Protein AF-A0A450YTU2-F1 (afdb_monomer)

Foldseek 3Di:
DKDQADPVRCVLCVLVDPDPPPVVVPDRSIWDKDKDKDWPDPDPVLVVVLVVVQVVQVVVQVVVVVVCVVPDPDDDDDDRGPDPDSVSVCVPVCSVVVTIAIFMFTDDSVCPPPPDDDDDPPPTDTGPPGCDRRVDDPDPDD

Secondary structure (DSSP, 8-state):
-EEE--GGGHHHHGGG-SSS---TTTS-SEEEEEEEEEESS--HHHHHHHHHHHHHHHHHHHHHHHHHHHH--S-----PPSPSSHHHHHHSHHHHHHHEEEEEEE--GGGTT-SSPPPPPTTPPPPTTTTTTTTT------

Organism: NCBI:txid2126332

Structure (mmCIF, N/CA/C/O backbone):
data_AF-A0A450YTU2-F1
#
_entry.id   AF-A0A450YTU2-F1
#
loop_
_atom_site.group_PDB
_atom_site.id
_atom_site.type_symbol
_atom_site.label_atom_id
_atom_site.label_alt_id
_atom_site.label_comp_id
_atom_site.label_asym_id
_atom_site.label_entity_id
_atom_site.label_seq_id
_atom_site.pdbx_PDB_ins_code
_atom_site.Cartn_x
_atom_site.Cartn_y
_atom_site.Cartn_z
_atom_site.occupancy
_atom_site.B_iso_or_equiv
_atom_site.auth_seq_id
_atom_site.auth_comp_id
_atom_site.auth_asym_id
_atom_site.auth_atom_id
_atom_site.pdbx_PDB_model_num
ATOM 1 N N . MET A 1 1 ? -13.604 -2.253 7.558 1.00 85.06 1 MET A N 1
ATOM 2 C CA . MET A 1 1 ? -14.585 -3.358 7.533 1.00 85.06 1 MET A CA 1
ATOM 3 C C . MET A 1 1 ? -14.992 -3.653 8.962 1.00 85.06 1 MET A C 1
ATOM 5 O O . MET A 1 1 ? -14.198 -3.377 9.852 1.00 85.06 1 MET A O 1
ATOM 9 N N . TRP A 1 2 ? -16.200 -4.168 9.168 1.00 84.31 2 TRP A N 1
ATOM 10 C CA . TRP A 1 2 ? -16.702 -4.571 10.480 1.00 84.31 2 TRP A CA 1
ATOM 11 C C . TRP A 1 2 ? -16.927 -6.079 10.456 1.00 84.31 2 TRP A C 1
ATOM 13 O O . TRP A 1 2 ? -17.535 -6.588 9.515 1.00 84.31 2 TRP A O 1
ATOM 23 N N . LEU A 1 3 ? -16.367 -6.773 11.436 1.00 79.25 3 LEU A N 1
ATOM 24 C CA . LEU A 1 3 ? -16.462 -8.214 11.616 1.00 79.25 3 LEU A CA 1
ATOM 25 C C . LEU A 1 3 ? -17.406 -8.463 12.781 1.00 79.25 3 LEU A C 1
ATOM 27 O O . LEU A 1 3 ? -17.197 -7.904 13.848 1.00 79.25 3 LEU A O 1
ATOM 31 N N . HIS A 1 4 ? -18.421 -9.291 12.587 1.00 80.12 4 HIS A N 1
ATOM 32 C CA . HIS A 1 4 ? -19.233 -9.771 13.699 1.00 80.12 4 HIS A CA 1
ATOM 33 C C . HIS A 1 4 ? -18.506 -10.952 14.342 1.00 80.12 4 HIS A C 1
ATOM 35 O O . HIS A 1 4 ? -18.179 -11.900 13.628 1.00 80.12 4 HIS A O 1
ATOM 41 N N . VAL A 1 5 ? -18.194 -10.869 15.635 1.00 75.81 5 VAL A N 1
ATOM 42 C CA . VAL A 1 5 ? -17.487 -11.926 16.371 1.00 75.81 5 VAL A CA 1
ATOM 43 C C . VAL A 1 5 ? -18.392 -12.416 17.491 1.00 75.81 5 VAL A C 1
ATOM 45 O O . VAL A 1 5 ? -18.652 -11.687 18.447 1.00 75.81 5 VAL A O 1
ATOM 48 N N . GLU A 1 6 ? -18.861 -13.654 17.371 1.00 73.50 6 GLU A N 1
ATOM 49 C CA . GLU A 1 6 ? -19.650 -14.298 18.419 1.00 73.50 6 GLU A CA 1
ATOM 50 C C . GLU A 1 6 ? -18.774 -14.649 19.634 1.00 73.50 6 GLU A C 1
ATOM 52 O O . GLU A 1 6 ? -17.558 -14.836 19.525 1.00 73.50 6 GLU A O 1
ATOM 57 N N . GLU A 1 7 ? -19.385 -14.791 20.812 1.00 70.00 7 GLU A N 1
ATOM 58 C CA . GLU A 1 7 ? -18.671 -15.066 22.071 1.00 70.00 7 GLU A CA 1
ATOM 59 C C . GLU A 1 7 ? -17.819 -16.348 21.997 1.00 70.00 7 GLU A C 1
ATOM 61 O O . GLU A 1 7 ? -16.676 -16.403 22.460 1.00 70.00 7 GLU A O 1
ATOM 66 N N . ASN A 1 8 ? -18.336 -17.376 21.323 1.00 74.19 8 ASN A N 1
ATOM 67 C CA . ASN A 1 8 ? -17.628 -18.633 21.091 1.00 74.19 8 ASN A CA 1
ATOM 68 C C . ASN A 1 8 ? -16.502 -18.528 20.043 1.00 74.19 8 ASN A C 1
ATOM 70 O O . ASN A 1 8 ? -15.686 -19.444 19.951 1.00 74.19 8 ASN A O 1
ATOM 74 N N . GLU A 1 9 ? -16.407 -17.429 19.293 1.00 71.31 9 GLU A N 1
ATOM 75 C CA . GLU A 1 9 ? -15.403 -17.180 18.249 1.00 71.31 9 GLU A CA 1
ATOM 76 C C . GLU A 1 9 ? -14.310 -16.193 18.688 1.00 71.31 9 GLU A C 1
ATOM 78 O O . GLU A 1 9 ? -13.324 -16.001 17.972 1.00 71.31 9 GLU A O 1
ATOM 83 N N . ILE A 1 10 ? -14.407 -15.625 19.898 1.00 71.69 10 ILE A N 1
ATOM 84 C CA . ILE A 1 10 ? -13.430 -14.668 20.452 1.00 71.69 10 ILE A CA 1
ATOM 85 C C . ILE A 1 10 ? -11.998 -15.206 20.383 1.00 71.69 10 ILE A C 1
ATOM 87 O O . ILE A 1 10 ? -11.064 -14.470 20.076 1.00 71.69 10 ILE A O 1
ATOM 91 N N . HIS A 1 11 ? -11.800 -16.502 20.615 1.00 69.56 11 HIS A N 1
ATOM 92 C CA . HIS A 1 11 ? -10.479 -17.123 20.544 1.00 69.56 11 HIS A CA 1
ATOM 93 C C . HIS A 1 11 ? -9.838 -16.998 19.149 1.00 69.56 11 HIS A C 1
ATOM 95 O O . HIS A 1 11 ? -8.617 -16.840 19.057 1.00 69.56 11 HIS A O 1
ATOM 101 N N . HIS A 1 12 ? -10.642 -16.983 18.079 1.00 69.75 12 HIS A N 1
ATOM 102 C CA . HIS A 1 12 ? -10.172 -16.727 16.722 1.00 69.75 12 HIS A CA 1
ATOM 103 C C . HIS A 1 12 ? -9.790 -15.267 16.518 1.00 69.75 12 HIS A C 1
ATOM 105 O O . HIS A 1 12 ? -8.767 -15.031 15.896 1.00 69.75 12 HIS A O 1
ATOM 111 N N . ALA A 1 13 ? -10.536 -14.306 17.065 1.00 67.56 13 ALA A N 1
ATOM 112 C CA . ALA A 1 13 ? -10.266 -12.872 16.916 1.00 67.56 13 ALA A CA 1
ATOM 113 C C . ALA A 1 13 ? -9.335 -12.286 17.996 1.00 67.56 13 ALA A C 1
ATOM 115 O O . ALA A 1 13 ? -8.961 -11.123 17.911 1.00 67.56 13 ALA A O 1
ATOM 116 N N . SER A 1 14 ? -8.927 -13.078 18.990 1.00 69.50 14 SER A N 1
ATOM 117 C CA . SER A 1 14 ? -8.152 -12.640 20.163 1.00 69.50 14 SER A CA 1
ATOM 118 C C . SER A 1 14 ? -6.863 -11.886 19.823 1.00 69.50 14 SER A C 1
ATOM 120 O O . SER A 1 14 ? -6.511 -10.919 20.483 1.00 69.50 14 SER A O 1
ATOM 122 N N . HIS A 1 15 ? -6.186 -12.281 18.747 1.00 68.31 15 HIS A N 1
ATOM 123 C CA . HIS A 1 15 ? -4.973 -11.634 18.243 1.00 68.31 15 HIS A CA 1
ATOM 124 C C . HIS A 1 15 ? -5.232 -10.274 17.559 1.00 68.31 15 HIS A C 1
ATOM 126 O O . HIS A 1 15 ? -4.292 -9.530 17.296 1.00 68.31 15 HIS A O 1
ATOM 132 N N . LEU A 1 16 ? -6.494 -9.954 17.257 1.00 66.81 16 LEU A N 1
ATOM 133 C CA . LEU A 1 16 ? -6.944 -8.667 16.719 1.00 66.81 16 LEU A CA 1
ATOM 134 C C . LEU A 1 16 ? -7.491 -7.738 17.804 1.00 66.81 16 LEU A C 1
ATOM 136 O O . LEU A 1 16 ? -7.847 -6.601 17.504 1.00 66.81 16 LEU A O 1
ATOM 140 N N . ILE A 1 17 ? -7.598 -8.229 19.038 1.00 66.56 17 ILE A N 1
ATOM 141 C CA . ILE A 1 17 ? -8.114 -7.497 20.186 1.00 66.56 17 ILE A CA 1
ATOM 142 C C . ILE A 1 17 ? -6.895 -7.011 20.989 1.00 66.56 17 ILE A C 1
ATOM 144 O O . ILE A 1 17 ? -6.301 -7.791 21.733 1.00 66.56 17 ILE A O 1
ATOM 148 N N . PRO A 1 18 ? -6.466 -5.745 20.828 1.00 53.94 18 PRO A N 1
ATOM 149 C CA . PRO A 1 18 ? -5.244 -5.237 21.453 1.00 53.94 18 PRO A CA 1
ATOM 150 C C . PRO A 1 18 ? -5.356 -5.107 22.978 1.00 53.94 18 PRO A C 1
ATOM 152 O O . PRO A 1 18 ? -4.339 -5.036 23.664 1.00 53.94 18 PRO A O 1
ATOM 155 N N . THR A 1 19 ? -6.573 -5.087 23.523 1.00 56.03 19 THR A N 1
ATOM 156 C CA . THR A 1 19 ? -6.843 -4.934 24.956 1.00 56.03 19 THR A CA 1
ATOM 157 C C . THR A 1 19 ? -7.965 -5.867 25.385 1.00 56.03 19 THR A C 1
ATOM 159 O O . THR A 1 19 ? -8.980 -5.950 24.700 1.00 56.03 19 THR A O 1
ATOM 162 N N . LEU A 1 20 ? -7.818 -6.517 26.545 1.00 52.50 20 LEU A N 1
ATOM 163 C CA . LEU A 1 20 ? -8.844 -7.386 27.145 1.00 52.50 20 LEU A CA 1
ATOM 164 C C . LEU A 1 20 ? -10.182 -6.653 27.391 1.00 52.50 20 LEU A C 1
ATOM 166 O O . LEU A 1 20 ? -11.218 -7.297 27.484 1.00 52.50 20 LEU A O 1
ATOM 170 N N . ASP A 1 21 ? -10.160 -5.317 27.413 1.00 53.88 21 ASP A N 1
ATOM 171 C CA . ASP A 1 21 ? -11.322 -4.424 27.485 1.00 53.88 21 ASP A CA 1
ATOM 172 C C . ASP A 1 21 ? -12.071 -4.297 26.144 1.00 53.88 21 ASP A C 1
ATOM 174 O O . ASP A 1 21 ? -12.584 -3.229 25.806 1.00 53.88 21 ASP A O 1
ATOM 178 N N . TRP A 1 22 ? -12.120 -5.364 25.339 1.00 58.00 22 TRP A N 1
ATOM 179 C CA . TRP A 1 22 ? -13.042 -5.402 24.208 1.00 58.00 22 TRP A CA 1
ATOM 180 C C . TRP A 1 22 ? -14.458 -5.253 24.770 1.00 58.00 22 TRP A C 1
ATOM 182 O O . TRP A 1 22 ? -14.891 -6.126 25.524 1.00 58.00 22 TRP A O 1
ATOM 192 N N . PRO A 1 23 ? -15.203 -4.186 24.431 1.00 53.75 23 PRO A N 1
ATOM 193 C CA . PRO A 1 23 ? -16.475 -3.882 25.075 1.00 53.75 23 PRO A CA 1
ATOM 194 C C . PRO A 1 23 ? -17.600 -4.807 24.599 1.00 53.75 23 PRO A C 1
ATOM 196 O O . PRO A 1 23 ? -18.751 -4.392 24.637 1.00 53.75 23 PRO A O 1
ATOM 199 N N . GLY A 1 24 ? -17.296 -6.033 24.153 1.00 50.91 24 GLY A N 1
ATOM 200 C CA . GLY A 1 24 ? -18.202 -6.977 23.491 1.00 50.91 24 GLY A CA 1
ATOM 201 C C . GLY A 1 24 ? -19.477 -7.328 24.261 1.00 50.91 24 GLY A C 1
ATOM 202 O O . GLY A 1 24 ? -20.378 -7.910 23.676 1.00 50.91 24 GLY A O 1
ATOM 203 N N . GLU A 1 25 ? -19.592 -6.937 25.532 1.00 48.06 25 GLU A N 1
ATOM 204 C CA . GLU A 1 25 ? -20.841 -7.008 26.304 1.00 48.06 25 GLU A CA 1
ATOM 205 C C . GLU A 1 25 ? -21.791 -5.807 26.081 1.00 48.06 25 GLU A C 1
ATOM 207 O O . GLU A 1 25 ? -22.965 -5.865 26.436 1.00 48.06 25 GLU A O 1
ATOM 212 N N . SER A 1 26 ? -21.304 -4.705 25.504 1.00 49.72 26 SER A N 1
ATOM 213 C CA . SER A 1 26 ? -22.016 -3.425 25.325 1.00 49.72 26 SER A CA 1
ATOM 214 C C . SER A 1 26 ? -22.067 -2.924 23.875 1.00 49.72 26 SER A C 1
ATOM 216 O O . SER A 1 26 ? -22.936 -2.117 23.543 1.00 49.72 26 SER A O 1
ATOM 218 N N . SER A 1 27 ? -21.188 -3.419 22.999 1.00 55.78 27 SER A N 1
ATOM 219 C CA . SER A 1 27 ? -21.326 -3.340 21.542 1.00 55.78 27 SER A CA 1
ATOM 220 C C . SER A 1 27 ? -21.874 -4.666 21.009 1.00 55.78 27 SER A C 1
ATOM 222 O O . SER A 1 27 ? -21.706 -5.708 21.627 1.00 55.78 27 SER A O 1
ATOM 224 N N . ASP A 1 28 ? -22.541 -4.647 19.862 1.00 67.38 28 ASP A N 1
ATOM 225 C CA . ASP A 1 28 ? -23.195 -5.788 19.197 1.00 67.38 28 ASP A CA 1
ATOM 226 C C . ASP A 1 28 ? -22.247 -6.914 18.712 1.00 67.38 28 ASP A C 1
ATOM 228 O O . ASP A 1 28 ? -22.544 -7.579 17.726 1.00 67.38 28 ASP A O 1
ATOM 232 N N . GLY A 1 29 ? -21.090 -7.112 19.350 1.00 68.69 29 GLY A N 1
ATOM 233 C CA . GLY A 1 29 ? -20.062 -8.068 18.930 1.00 68.69 29 GLY A CA 1
ATOM 234 C C . GLY A 1 29 ? -19.214 -7.604 17.737 1.00 68.69 29 GLY A C 1
ATOM 235 O O . GLY A 1 29 ? -18.378 -8.365 17.249 1.00 68.69 29 GLY A O 1
ATOM 236 N N . SER A 1 30 ? -19.382 -6.365 17.253 1.00 76.50 30 SER A N 1
ATOM 237 C CA . SER A 1 30 ? -18.709 -5.908 16.029 1.00 76.50 30 SER A CA 1
ATOM 238 C C . SER A 1 30 ? -17.289 -5.3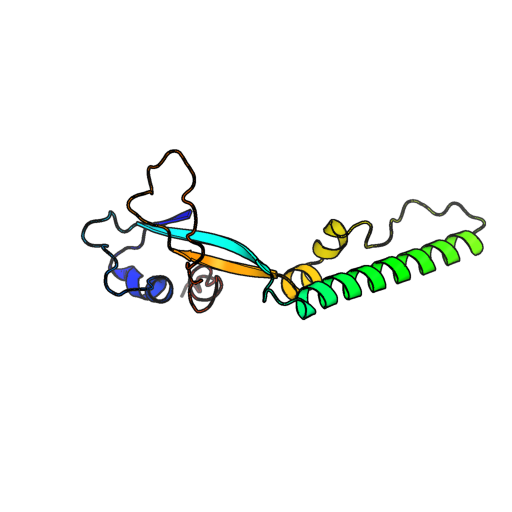78 16.238 1.00 76.50 30 SER A C 1
ATOM 240 O O . SER A 1 30 ? -17.088 -4.319 16.831 1.00 76.50 30 SER A O 1
ATOM 242 N N . LEU A 1 31 ? -16.306 -6.056 15.642 1.00 78.81 31 LEU A N 1
ATOM 243 C CA . LEU A 1 31 ? -14.896 -5.677 15.560 1.00 78.81 31 LEU A CA 1
ATOM 244 C C . LEU A 1 31 ? -14.575 -4.917 14.270 1.00 78.81 31 LEU A C 1
ATOM 246 O O . LEU A 1 31 ? -14.591 -5.464 13.166 1.00 78.81 31 LEU A O 1
ATOM 250 N N . GLY A 1 32 ? -14.243 -3.637 14.406 1.00 83.25 32 GLY A N 1
ATOM 251 C CA . GLY A 1 32 ? -13.837 -2.799 13.287 1.00 83.25 32 GLY A CA 1
ATOM 252 C C . GLY A 1 32 ? -12.348 -2.940 12.977 1.00 83.25 32 GLY A C 1
ATOM 253 O O . GLY A 1 32 ? -11.505 -2.740 13.848 1.00 83.25 32 GLY A O 1
ATOM 254 N N . VAL A 1 33 ? -12.015 -3.233 11.718 1.00 85.06 33 VAL A N 1
ATOM 255 C CA . VAL A 1 33 ? -10.629 -3.340 11.238 1.00 85.06 33 VAL A CA 1
ATOM 256 C C . VAL A 1 33 ? -10.446 -2.543 9.946 1.00 85.06 33 VAL A C 1
ATOM 258 O O . VAL A 1 33 ? -11.244 -2.641 9.003 1.00 85.06 33 VAL A O 1
ATOM 261 N N . ARG A 1 34 ? -9.363 -1.768 9.861 1.00 87.50 34 ARG A N 1
ATOM 262 C CA . ARG A 1 34 ? -8.892 -1.119 8.631 1.00 87.50 34 ARG A CA 1
ATOM 263 C C . ARG A 1 34 ? -7.615 -1.786 8.141 1.00 87.50 34 ARG A C 1
ATOM 265 O O . ARG A 1 34 ? -6.636 -1.875 8.870 1.00 87.50 34 ARG A O 1
ATOM 272 N N . LEU A 1 35 ? -7.634 -2.197 6.877 1.00 88.06 35 LEU A N 1
ATOM 273 C CA . LEU A 1 35 ? -6.452 -2.669 6.167 1.00 88.06 35 LEU A CA 1
ATOM 274 C C . LEU A 1 35 ? -5.804 -1.495 5.437 1.00 88.06 35 LEU A C 1
ATOM 276 O O . LEU A 1 35 ? -6.487 -0.765 4.716 1.00 88.06 35 LEU A O 1
ATOM 280 N N . VAL A 1 36 ? -4.501 -1.323 5.624 1.00 89.19 36 VAL A N 1
ATOM 281 C CA . VAL A 1 36 ? -3.708 -0.269 4.989 1.00 89.19 36 VAL A CA 1
ATOM 282 C C . VAL A 1 36 ? -2.538 -0.921 4.273 1.00 89.19 36 VAL A C 1
ATOM 284 O O . VAL A 1 36 ? -1.791 -1.686 4.878 1.00 89.19 36 VAL A O 1
ATOM 287 N N . LEU A 1 37 ? -2.391 -0.636 2.979 1.00 89.75 37 LEU A N 1
ATOM 288 C CA . LEU A 1 37 ? -1.175 -0.956 2.243 1.00 89.75 37 LEU A CA 1
ATOM 289 C C . LEU A 1 37 ? -0.166 0.160 2.498 1.00 89.75 37 LEU A C 1
ATOM 291 O O . LEU A 1 37 ? -0.388 1.300 2.091 1.00 89.75 37 LEU A O 1
ATOM 295 N N . GLU A 1 38 ? 0.937 -0.170 3.150 1.00 88.25 38 GLU A N 1
ATOM 296 C CA . GLU A 1 38 ? 1.961 0.799 3.525 1.00 88.25 38 GLU A CA 1
ATOM 297 C C . GLU A 1 38 ? 3.372 0.250 3.291 1.00 88.25 38 GLU A C 1
ATOM 299 O O . GLU A 1 38 ? 3.544 -0.964 3.139 1.00 88.25 38 GLU A O 1
ATOM 304 N N . PRO A 1 39 ? 4.404 1.110 3.228 1.00 89.19 39 PRO A N 1
ATOM 305 C CA . PRO A 1 39 ? 5.780 0.650 3.108 1.00 89.19 39 PRO A CA 1
ATOM 306 C C . PRO A 1 39 ? 6.149 -0.274 4.273 1.00 89.19 39 PRO A C 1
ATOM 308 O O . PRO A 1 39 ? 5.931 0.061 5.436 1.00 89.19 39 PRO A O 1
ATOM 311 N N . SER A 1 40 ? 6.759 -1.424 3.980 1.00 83.50 40 SER A N 1
ATOM 312 C CA . SER A 1 40 ? 7.079 -2.441 4.997 1.00 83.50 40 SER A CA 1
ATOM 313 C C . SER A 1 40 ? 7.925 -1.888 6.149 1.00 83.50 40 SER A C 1
ATOM 315 O O . SER A 1 40 ? 7.769 -2.312 7.298 1.00 83.50 40 SER A O 1
ATOM 317 N N . ARG A 1 41 ? 8.798 -0.919 5.849 1.00 74.94 41 ARG A N 1
ATOM 318 C CA . ARG A 1 41 ? 9.485 -0.048 6.810 1.00 74.94 41 ARG A CA 1
ATOM 319 C C . ARG A 1 41 ? 9.710 1.313 6.168 1.00 74.94 41 ARG A C 1
ATOM 321 O O . ARG A 1 41 ? 10.262 1.382 5.072 1.00 74.94 41 ARG A O 1
ATOM 328 N N . ILE A 1 42 ? 9.331 2.378 6.864 1.00 66.62 42 ILE A N 1
ATOM 329 C CA . ILE A 1 42 ? 9.615 3.745 6.432 1.00 66.62 42 ILE A CA 1
ATOM 330 C C . ILE A 1 42 ? 11.037 4.075 6.894 1.00 66.62 42 ILE A C 1
ATOM 332 O O . ILE A 1 42 ? 11.264 4.471 8.033 1.00 66.62 42 ILE A O 1
ATOM 336 N N . SER A 1 43 ? 12.015 3.827 6.027 1.00 77.69 43 SER A N 1
ATOM 337 C CA . SER A 1 43 ? 13.374 4.346 6.174 1.00 77.69 43 SER A CA 1
ATOM 338 C C . SER A 1 43 ? 13.862 4.869 4.831 1.00 77.69 43 SER A C 1
ATOM 340 O O . SER A 1 43 ? 13.477 4.343 3.782 1.00 77.69 43 SER A O 1
ATOM 342 N N . ASP A 1 44 ? 14.738 5.874 4.856 1.00 81.12 44 ASP A N 1
ATOM 343 C CA . ASP A 1 44 ? 15.333 6.438 3.638 1.00 81.12 44 ASP A CA 1
ATOM 344 C C . ASP A 1 44 ? 15.997 5.346 2.788 1.00 81.12 44 ASP A C 1
ATOM 346 O O . ASP A 1 44 ? 15.817 5.305 1.573 1.00 81.12 44 ASP A O 1
ATOM 350 N N . ALA A 1 45 ? 16.647 4.377 3.443 1.00 83.38 45 ALA A N 1
ATOM 351 C CA . ALA A 1 45 ? 17.257 3.222 2.792 1.00 83.38 45 ALA A CA 1
ATOM 352 C C . ALA A 1 45 ? 16.244 2.364 2.010 1.00 83.38 45 ALA A C 1
ATOM 354 O O . ALA A 1 45 ? 16.527 1.955 0.888 1.00 83.38 45 ALA A O 1
ATOM 355 N N . LYS A 1 46 ? 15.045 2.107 2.555 1.00 81.75 46 LYS A N 1
ATOM 356 C CA . LYS A 1 46 ? 14.023 1.305 1.857 1.00 81.75 46 LYS A CA 1
ATOM 357 C C . LYS A 1 46 ? 13.382 2.044 0.689 1.00 81.75 46 LYS A C 1
ATOM 359 O O . LYS A 1 46 ? 13.088 1.422 -0.333 1.00 81.75 46 LYS A O 1
ATOM 364 N N . THR A 1 47 ? 13.207 3.356 0.817 1.00 86.81 47 THR A N 1
ATOM 365 C CA . THR A 1 47 ? 12.766 4.208 -0.295 1.00 86.81 47 THR A CA 1
ATOM 366 C C . THR A 1 47 ? 13.806 4.214 -1.416 1.00 86.81 47 THR A C 1
ATOM 368 O O . THR A 1 47 ? 13.458 4.070 -2.589 1.00 86.81 47 THR A O 1
ATOM 371 N N . GLU A 1 48 ? 15.088 4.319 -1.061 1.00 90.81 48 GLU A N 1
ATOM 372 C CA . GLU A 1 48 ? 16.193 4.273 -2.017 1.00 90.81 48 GLU A CA 1
ATOM 373 C C . GLU A 1 48 ? 16.299 2.905 -2.711 1.00 90.81 48 GLU A C 1
ATOM 375 O O . GLU A 1 48 ? 16.494 2.854 -3.925 1.00 90.81 48 GLU A O 1
ATOM 380 N N . GLU A 1 49 ? 16.114 1.799 -1.983 1.00 91.31 49 GLU A N 1
ATOM 381 C CA . GLU A 1 49 ? 16.069 0.445 -2.555 1.00 91.31 49 GLU A CA 1
ATOM 382 C C . GLU A 1 49 ? 14.963 0.297 -3.610 1.00 91.31 49 GLU A C 1
ATOM 384 O O . GLU A 1 49 ? 15.237 -0.190 -4.707 1.00 91.31 49 GLU A O 1
ATOM 389 N N . LEU A 1 50 ? 13.735 0.750 -3.315 1.00 93.06 50 LEU A N 1
ATOM 390 C CA . LEU A 1 50 ? 12.626 0.740 -4.281 1.00 93.06 50 LEU A CA 1
ATOM 391 C C . LEU A 1 50 ? 12.982 1.539 -5.538 1.00 93.06 50 LEU A C 1
ATOM 393 O O . LEU A 1 50 ? 12.766 1.083 -6.664 1.00 93.06 50 LEU A O 1
ATOM 397 N N . TYR A 1 51 ? 13.539 2.734 -5.348 1.00 94.12 51 TYR A N 1
ATOM 398 C CA . TYR A 1 51 ? 13.931 3.586 -6.461 1.00 94.12 51 TYR A CA 1
ATOM 399 C C . TYR A 1 51 ? 15.009 2.928 -7.332 1.00 94.12 51 TYR A C 1
ATOM 401 O O . TYR A 1 51 ? 14.866 2.900 -8.556 1.00 94.12 51 TYR A O 1
ATOM 409 N N . LYS A 1 52 ? 16.058 2.361 -6.722 1.00 95.56 52 LYS A N 1
ATOM 410 C CA . LYS A 1 52 ? 17.138 1.664 -7.438 1.00 95.56 52 LYS A CA 1
ATOM 411 C C . LYS A 1 52 ? 16.613 0.470 -8.228 1.00 95.56 52 LYS A C 1
ATOM 413 O O . LYS A 1 52 ? 16.876 0.392 -9.425 1.00 95.56 52 LYS A O 1
ATOM 418 N N . ALA A 1 53 ? 15.800 -0.383 -7.605 1.00 95.44 53 ALA A N 1
ATOM 419 C CA . ALA A 1 53 ? 15.220 -1.551 -8.265 1.00 95.44 53 ALA A CA 1
ATOM 420 C C . ALA A 1 53 ? 14.377 -1.164 -9.494 1.00 95.44 53 ALA A C 1
ATOM 422 O O . ALA A 1 53 ? 14.504 -1.768 -10.563 1.00 95.44 53 ALA A O 1
ATOM 423 N N . TYR A 1 54 ? 13.564 -0.108 -9.378 1.00 96.81 54 TYR A N 1
ATOM 424 C CA . TYR A 1 54 ? 12.811 0.422 -10.514 1.00 96.81 54 TYR A CA 1
ATOM 425 C C . TYR A 1 54 ? 13.729 0.947 -11.625 1.00 96.81 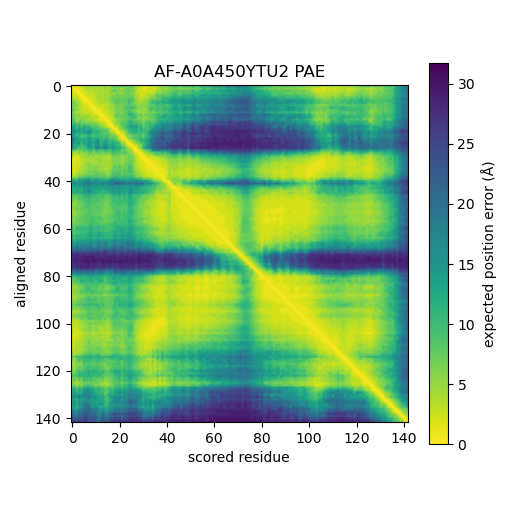54 TYR A C 1
ATOM 427 O O . TYR A 1 54 ? 13.522 0.629 -12.799 1.00 96.81 54 TYR A O 1
ATOM 435 N N . ARG A 1 55 ? 14.743 1.747 -11.272 1.00 97.56 55 ARG A N 1
ATOM 436 C CA . ARG A 1 55 ? 15.683 2.335 -12.238 1.00 97.56 55 ARG A CA 1
ATOM 437 C C . ARG A 1 55 ? 16.445 1.270 -13.012 1.00 97.56 55 ARG A C 1
ATOM 439 O O . ARG A 1 55 ? 16.486 1.349 -14.234 1.00 97.56 55 ARG A O 1
ATOM 446 N N . GLU A 1 56 ? 16.968 0.262 -12.327 1.00 97.19 56 GLU A N 1
ATOM 447 C CA . GLU A 1 56 ? 17.683 -0.855 -12.951 1.00 97.19 56 GLU A CA 1
ATOM 448 C C . GLU A 1 56 ? 16.790 -1.621 -13.937 1.00 97.19 56 GLU A C 1
ATOM 450 O O . GLU A 1 56 ? 17.203 -1.916 -15.065 1.00 97.19 56 GLU A O 1
ATOM 455 N N . ALA A 1 57 ? 15.542 -1.900 -13.549 1.00 96.19 57 ALA A N 1
ATOM 456 C CA . ALA A 1 57 ? 14.576 -2.570 -14.414 1.00 96.19 57 ALA A CA 1
ATOM 457 C C . ALA A 1 57 ? 14.232 -1.727 -15.654 1.00 96.19 57 ALA A C 1
ATOM 459 O O . ALA A 1 57 ? 14.205 -2.248 -16.772 1.00 96.19 57 ALA A O 1
ATOM 460 N N . TYR A 1 58 ? 14.007 -0.425 -15.469 1.00 95.88 58 TYR A N 1
ATOM 461 C CA . TYR A 1 58 ? 13.674 0.497 -16.553 1.00 95.88 58 TYR A CA 1
ATOM 462 C C . TYR A 1 58 ? 14.847 0.701 -17.525 1.00 95.88 58 TYR A C 1
ATOM 464 O O . TYR A 1 58 ? 14.659 0.700 -18.739 1.00 95.88 58 TYR A O 1
ATOM 472 N N . GLU A 1 59 ? 16.071 0.831 -17.015 1.00 95.62 59 GLU A N 1
ATOM 473 C CA . GLU A 1 59 ? 17.278 0.987 -17.837 1.00 95.62 59 GLU A CA 1
ATOM 474 C C . GLU A 1 59 ? 17.597 -0.286 -18.626 1.00 95.62 59 GLU A C 1
ATOM 476 O O . GLU A 1 59 ? 17.933 -0.211 -19.809 1.00 95.62 59 GLU A O 1
ATOM 481 N N . SER A 1 60 ? 17.410 -1.460 -18.014 1.00 94.06 60 SER A N 1
ATOM 482 C CA . SER A 1 60 ? 17.542 -2.750 -18.704 1.00 94.06 60 SER A CA 1
ATOM 4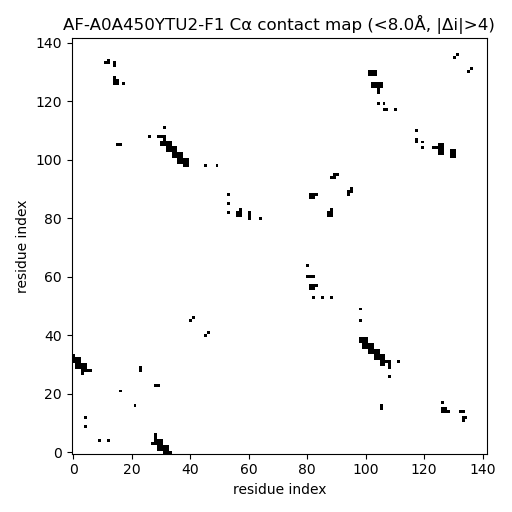83 C C . SER A 1 60 ? 16.533 -2.884 -19.846 1.00 94.06 60 SER A C 1
ATOM 485 O O . SER A 1 60 ? 16.877 -3.329 -20.945 1.00 94.06 60 SER A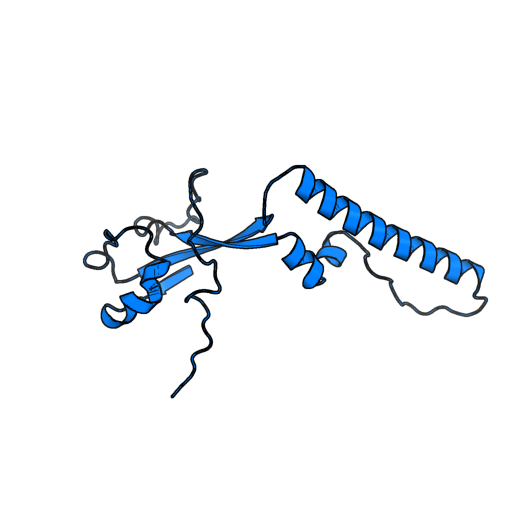 O 1
ATOM 487 N N . LYS A 1 61 ? 15.289 -2.454 -19.604 1.00 92.94 61 LYS A N 1
ATOM 488 C CA . LYS A 1 61 ? 14.235 -2.385 -20.617 1.00 92.94 61 LYS A CA 1
ATOM 489 C C . LYS A 1 61 ? 14.628 -1.456 -21.765 1.00 92.94 61 LYS A C 1
ATOM 491 O O . LYS A 1 61 ? 14.569 -1.869 -22.920 1.00 92.94 61 LYS A O 1
ATOM 496 N N . ASP A 1 62 ? 15.067 -0.236 -21.463 1.00 90.31 62 ASP A N 1
ATOM 497 C CA . ASP A 1 62 ? 15.455 0.753 -22.475 1.00 90.31 62 ASP A CA 1
ATOM 498 C C . ASP A 1 62 ? 16.648 0.288 -23.329 1.00 90.31 62 ASP A C 1
ATOM 500 O O . ASP A 1 62 ? 16.637 0.430 -24.554 1.00 90.31 62 ASP A O 1
ATOM 504 N N . ALA A 1 63 ? 17.654 -0.335 -22.709 1.00 90.19 63 ALA A N 1
ATOM 505 C CA . ALA A 1 63 ? 18.793 -0.907 -23.424 1.00 90.19 63 ALA A CA 1
ATOM 506 C C . ALA A 1 63 ? 18.360 -1.999 -24.420 1.00 90.19 63 ALA A C 1
ATOM 508 O O . ALA A 1 63 ? 18.819 -2.012 -25.566 1.00 90.19 63 ALA A O 1
ATOM 509 N N . LEU A 1 64 ? 17.438 -2.880 -24.016 1.00 88.44 64 LEU A N 1
ATOM 510 C CA . LEU A 1 64 ? 16.905 -3.931 -24.884 1.00 88.44 64 LEU A CA 1
ATOM 511 C C . LEU A 1 64 ? 16.059 -3.360 -26.035 1.00 88.44 64 LEU A C 1
ATOM 513 O O . LEU A 1 64 ? 16.157 -3.834 -27.170 1.00 88.44 64 LEU A O 1
ATOM 517 N N . GLU A 1 65 ? 15.264 -2.316 -25.780 1.00 87.38 65 GLU A N 1
ATOM 518 C CA . GLU A 1 65 ? 14.509 -1.625 -26.833 1.00 87.38 65 GLU A CA 1
ATOM 519 C C . GLU A 1 65 ? 15.420 -0.957 -27.862 1.00 87.38 65 GLU A C 1
ATOM 521 O O . GLU A 1 65 ? 15.149 -1.047 -29.062 1.00 87.38 65 GLU A O 1
ATOM 526 N N . ARG A 1 66 ? 16.506 -0.312 -27.417 1.00 85.31 66 ARG A N 1
ATOM 527 C CA . ARG A 1 66 ? 17.495 0.296 -28.318 1.00 85.31 66 ARG A CA 1
ATOM 528 C C . ARG A 1 66 ? 18.166 -0.750 -29.205 1.00 85.31 66 ARG A C 1
ATOM 530 O O . ARG A 1 66 ? 18.135 -0.599 -30.424 1.00 85.31 66 ARG A O 1
ATOM 537 N N . GLY A 1 67 ? 18.635 -1.858 -28.627 1.00 82.88 67 GLY A N 1
ATOM 538 C CA . GLY A 1 67 ? 19.227 -2.956 -29.400 1.00 82.88 67 GLY A CA 1
ATOM 539 C C . GLY A 1 67 ? 18.268 -3.562 -30.437 1.00 82.88 67 GLY A C 1
ATOM 540 O O . GLY A 1 67 ? 18.679 -3.893 -31.549 1.00 82.88 67 GLY A O 1
ATOM 541 N N . ARG A 1 68 ? 16.964 -3.649 -30.130 1.00 80.25 68 ARG A N 1
ATOM 542 C CA . ARG A 1 68 ? 15.948 -4.125 -31.088 1.00 80.25 68 ARG A CA 1
ATOM 543 C C . ARG A 1 68 ? 15.763 -3.173 -32.273 1.00 80.25 68 ARG A C 1
ATOM 545 O O . ARG A 1 68 ? 15.581 -3.639 -33.397 1.00 80.25 68 ARG A O 1
ATOM 552 N N . ARG A 1 69 ? 15.786 -1.858 -32.030 1.00 73.62 69 ARG A N 1
ATOM 553 C CA . ARG A 1 69 ? 15.653 -0.836 -33.087 1.00 73.62 69 ARG A CA 1
ATOM 554 C C . ARG A 1 69 ? 16.850 -0.848 -34.036 1.00 73.62 69 ARG A C 1
ATOM 556 O O . ARG A 1 69 ? 16.663 -0.677 -35.232 1.00 73.62 69 ARG A O 1
ATOM 563 N N . GLU A 1 70 ? 18.048 -1.084 -33.512 1.00 70.75 70 GLU A N 1
ATOM 564 C CA . GLU A 1 70 ? 19.288 -1.109 -34.298 1.00 70.75 70 GLU A CA 1
ATOM 565 C C . GLU A 1 70 ? 19.458 -2.405 -35.116 1.00 70.75 70 GLU A C 1
ATOM 567 O O . GLU A 1 70 ? 20.117 -2.390 -36.151 1.00 70.75 70 GLU A O 1
ATOM 572 N N . GLY A 1 71 ? 18.848 -3.518 -34.684 1.00 63.31 71 GLY A N 1
ATOM 573 C CA . GLY A 1 71 ? 19.029 -4.844 -35.290 1.00 63.31 71 GLY A CA 1
ATOM 574 C C . GLY A 1 71 ? 17.870 -5.400 -36.130 1.00 63.31 71 GLY A C 1
ATOM 575 O O . GLY A 1 71 ? 17.963 -6.550 -36.555 1.00 63.31 71 GLY A O 1
ATOM 576 N N . SER A 1 72 ? 16.769 -4.666 -36.355 1.00 58.81 72 SER A N 1
ATOM 577 C CA . SER A 1 72 ? 15.603 -5.195 -37.092 1.00 58.81 7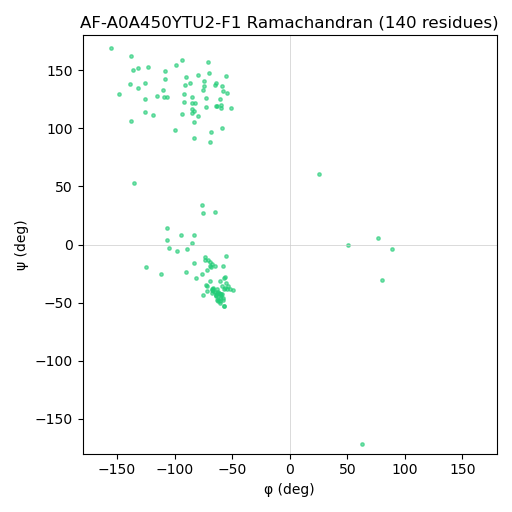2 SER A CA 1
ATOM 578 C C . SER A 1 72 ? 15.163 -4.330 -38.285 1.00 58.81 72 SER A C 1
ATOM 580 O O . SER A 1 72 ? 14.637 -3.238 -38.116 1.00 58.81 72 SER A O 1
ATOM 582 N N . GLU A 1 73 ? 15.295 -4.867 -39.507 1.00 53.94 73 GLU A N 1
ATOM 583 C CA . GLU A 1 73 ? 14.705 -4.318 -40.750 1.00 53.94 73 GLU A CA 1
ATOM 584 C C . GLU A 1 73 ? 13.229 -4.741 -40.963 1.00 53.94 73 GLU A C 1
ATOM 586 O O . GLU A 1 73 ? 12.643 -4.497 -42.015 1.00 53.94 73 GLU A O 1
ATOM 591 N N . GLY A 1 74 ? 12.589 -5.385 -39.980 1.00 52.53 74 GLY A N 1
ATOM 592 C CA . GLY A 1 74 ? 11.281 -6.023 -40.157 1.00 52.53 74 GLY A CA 1
ATOM 593 C C . GLY A 1 74 ? 10.317 -5.798 -38.997 1.00 52.53 74 GLY A C 1
ATOM 594 O O . GLY A 1 74 ? 10.458 -6.412 -37.945 1.00 52.53 74 GLY A O 1
ATOM 595 N N . ASN A 1 75 ? 9.323 -4.936 -39.238 1.00 54.19 75 ASN A N 1
ATOM 596 C CA . ASN A 1 75 ? 7.981 -4.865 -38.638 1.00 54.19 75 ASN A CA 1
ATOM 597 C C . ASN A 1 75 ? 7.812 -5.468 -37.221 1.00 54.19 75 ASN A C 1
ATOM 599 O O . ASN A 1 75 ? 7.035 -6.400 -37.002 1.00 54.19 75 ASN A O 1
ATOM 603 N N . GLY A 1 76 ? 8.551 -4.933 -36.244 1.00 54.59 76 GLY A N 1
ATOM 604 C CA . GLY A 1 76 ? 8.510 -5.372 -34.851 1.00 54.59 76 GLY A CA 1
ATOM 605 C C . GLY A 1 76 ? 7.186 -5.021 -34.177 1.00 54.59 76 GLY A C 1
ATOM 606 O O . GLY A 1 76 ? 7.056 -3.978 -33.546 1.00 54.59 76 GLY A O 1
ATOM 607 N N . THR A 1 77 ? 6.205 -5.910 -34.293 1.00 55.56 77 THR A N 1
ATOM 608 C CA . THR A 1 77 ? 4.887 -5.812 -33.662 1.00 55.56 77 THR A CA 1
ATOM 609 C C . THR A 1 77 ? 4.989 -5.537 -32.157 1.00 55.56 77 THR A C 1
ATOM 611 O O . THR A 1 77 ? 5.548 -6.354 -31.422 1.00 55.56 77 THR A O 1
ATOM 614 N N . GLY A 1 78 ? 4.457 -4.386 -31.730 1.00 60.69 78 GLY A N 1
ATOM 615 C CA . GLY A 1 78 ? 3.568 -4.149 -30.574 1.00 60.69 78 GLY A CA 1
ATOM 616 C C . GLY A 1 78 ? 3.901 -4.663 -29.167 1.00 60.69 78 GLY A C 1
ATOM 617 O O . GLY A 1 78 ? 3.096 -4.445 -28.269 1.00 60.69 78 GLY A O 1
ATOM 618 N N . LEU A 1 79 ? 5.018 -5.354 -28.940 1.00 67.31 79 LEU A N 1
ATOM 619 C CA . LEU A 1 79 ? 5.345 -5.898 -27.623 1.00 67.31 79 LEU A CA 1
ATOM 620 C C . LEU A 1 79 ? 6.006 -4.815 -26.767 1.00 67.31 79 LEU A C 1
ATOM 622 O O . LEU A 1 79 ? 7.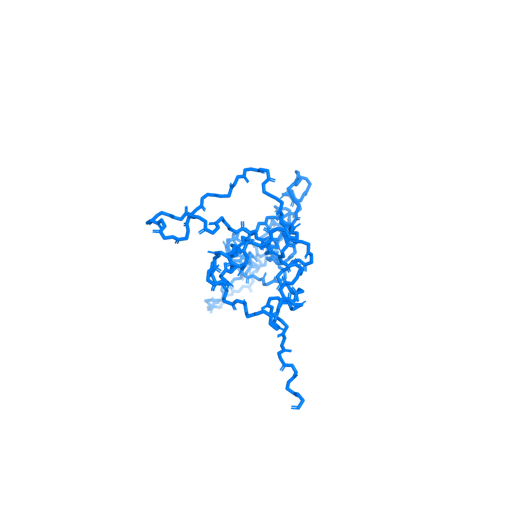175 -4.491 -26.989 1.00 67.31 79 LEU A O 1
ATOM 626 N N . SER A 1 80 ? 5.257 -4.277 -25.806 1.00 78.50 80 SER A N 1
ATOM 627 C CA . SER A 1 80 ? 5.806 -3.374 -24.799 1.00 78.50 80 SER A CA 1
ATOM 628 C C . SER A 1 80 ? 6.616 -4.151 -23.765 1.00 78.50 80 SER A C 1
ATOM 630 O O . SER A 1 80 ? 6.190 -5.207 -23.288 1.00 78.50 80 SER A O 1
ATOM 632 N N . LEU A 1 81 ? 7.813 -3.655 -23.459 1.00 89.81 81 LEU A N 1
ATOM 633 C CA . LEU A 1 81 ? 8.687 -4.247 -22.456 1.00 89.81 81 LEU A CA 1
ATOM 634 C C . LEU A 1 81 ? 8.426 -3.610 -21.086 1.00 89.81 81 LEU A C 1
ATOM 636 O O . LEU A 1 81 ? 8.310 -2.395 -20.962 1.00 89.81 81 LEU A O 1
ATOM 640 N N . TRP A 1 82 ? 8.384 -4.446 -20.051 1.00 93.31 82 TRP A N 1
ATOM 641 C CA . TRP A 1 82 ? 8.199 -4.024 -18.663 1.00 93.31 82 TRP A CA 1
ATOM 642 C C . TRP A 1 82 ? 9.511 -3.495 -18.048 1.00 93.31 82 TRP A C 1
ATOM 644 O O . TRP A 1 82 ? 10.560 -4.090 -18.314 1.00 93.31 82 TRP A O 1
ATOM 654 N N . PRO A 1 83 ? 9.479 -2.492 -17.147 1.00 95.06 83 PRO A N 1
ATOM 655 C CA . PRO A 1 83 ? 8.308 -1.718 -16.738 1.00 95.06 83 PRO A CA 1
ATOM 656 C C . PRO A 1 83 ? 8.096 -0.473 -17.614 1.00 95.06 83 PRO A C 1
ATOM 658 O O . PRO A 1 83 ? 9.054 0.208 -17.980 1.00 95.06 83 PRO A O 1
ATOM 661 N N . GLU A 1 84 ? 6.841 -0.115 -17.886 1.00 93.56 84 GLU A N 1
ATOM 662 C CA . GLU A 1 84 ? 6.492 1.153 -18.555 1.00 93.56 84 GLU A CA 1
ATOM 663 C C . GLU A 1 84 ? 6.462 2.349 -17.594 1.00 93.56 84 GLU A C 1
ATOM 665 O O . GLU A 1 84 ? 6.674 3.496 -17.982 1.00 93.56 84 GLU A O 1
ATOM 670 N N . SER A 1 85 ? 6.158 2.089 -16.324 1.00 94.81 85 SER A N 1
ATOM 671 C CA . SER A 1 85 ? 6.038 3.099 -15.274 1.00 94.81 85 SER A CA 1
ATOM 672 C C . SER A 1 85 ? 6.293 2.478 -13.903 1.00 94.81 85 SER A C 1
ATOM 674 O O . SER A 1 85 ? 6.279 1.257 -13.756 1.00 94.81 85 SER A O 1
ATOM 676 N N . MET A 1 86 ? 6.443 3.306 -12.865 1.00 94.88 86 MET A N 1
ATOM 677 C CA . MET A 1 86 ? 6.517 2.827 -11.476 1.00 94.88 86 MET A CA 1
ATOM 678 C C . MET A 1 86 ? 5.291 1.985 -11.090 1.00 94.88 86 MET A C 1
ATOM 680 O O . MET A 1 86 ? 5.412 0.984 -10.391 1.00 94.88 86 MET A O 1
ATOM 684 N N . ARG A 1 87 ? 4.098 2.363 -11.570 1.00 94.81 87 ARG A N 1
ATOM 685 C CA . ARG A 1 87 ? 2.873 1.592 -11.327 1.00 94.81 87 ARG A CA 1
ATOM 686 C C . ARG A 1 87 ? 2.954 0.207 -11.962 1.00 94.81 87 ARG A C 1
ATOM 688 O O . ARG A 1 87 ? 2.555 -0.760 -11.329 1.00 94.81 87 ARG A O 1
ATOM 695 N N . ASP A 1 88 ? 3.452 0.121 -13.191 1.00 95.50 88 ASP A N 1
ATOM 696 C CA . ASP A 1 88 ? 3.642 -1.152 -13.888 1.00 95.50 88 ASP A CA 1
ATOM 697 C C . ASP A 1 88 ? 4.722 -2.004 -13.200 1.00 95.50 88 ASP A C 1
ATOM 699 O O . ASP A 1 88 ? 4.546 -3.203 -12.995 1.00 95.50 88 ASP A O 1
ATOM 703 N N . PHE A 1 89 ? 5.796 -1.372 -12.717 1.00 96.38 89 PHE A N 1
ATOM 704 C CA . PHE A 1 89 ? 6.808 -2.033 -11.895 1.00 96.38 89 PHE A CA 1
ATOM 705 C C . PHE A 1 89 ? 6.198 -2.674 -10.641 1.00 96.38 89 PHE A C 1
ATOM 707 O O . PHE A 1 89 ? 6.316 -3.880 -10.421 1.00 96.38 89 PHE A O 1
ATOM 714 N N . LEU A 1 90 ? 5.450 -1.886 -9.871 1.00 95.12 90 LEU A N 1
ATOM 715 C CA . LEU A 1 90 ? 4.755 -2.355 -8.675 1.00 95.12 90 LEU A CA 1
ATOM 716 C C . LEU A 1 90 ? 3.586 -3.302 -8.984 1.00 95.12 90 LEU A C 1
ATOM 718 O O . LEU A 1 90 ? 3.123 -3.989 -8.084 1.00 95.12 90 LEU A O 1
ATOM 722 N N . ALA A 1 91 ? 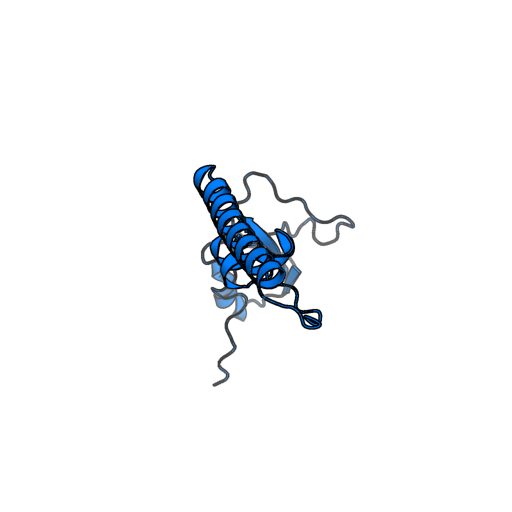3.103 -3.394 -10.226 1.00 93.88 91 ALA A N 1
ATOM 723 C CA . ALA A 1 91 ? 2.077 -4.372 -10.590 1.00 93.88 91 ALA A CA 1
ATOM 724 C C . ALA A 1 91 ? 2.608 -5.817 -10.550 1.00 93.88 91 ALA A C 1
ATOM 726 O O . ALA A 1 91 ? 1.819 -6.758 -10.434 1.00 93.88 91 ALA A O 1
ATOM 727 N N . LYS A 1 92 ? 3.934 -6.024 -10.599 1.00 93.00 92 LYS A N 1
ATOM 728 C CA . LYS A 1 92 ? 4.518 -7.338 -10.312 1.00 93.00 92 LYS A CA 1
ATOM 729 C C . LYS A 1 92 ? 4.429 -7.624 -8.819 1.00 93.00 92 LYS A C 1
ATOM 731 O O . LYS A 1 92 ? 5.083 -6.969 -8.014 1.00 93.00 92 LYS A O 1
ATOM 736 N N . ASP A 1 93 ? 3.698 -8.683 -8.478 1.00 88.00 93 ASP A N 1
ATOM 737 C CA . ASP A 1 93 ? 3.433 -9.106 -7.096 1.00 88.00 93 ASP A CA 1
ATOM 738 C C . ASP A 1 93 ? 4.704 -9.185 -6.229 1.00 88.00 93 ASP A C 1
ATOM 740 O O . ASP A 1 93 ? 4.700 -8.726 -5.089 1.00 88.00 93 ASP A O 1
ATOM 744 N N . LYS A 1 94 ? 5.823 -9.666 -6.793 1.00 91.25 94 LYS A N 1
ATOM 745 C CA . LYS A 1 94 ? 7.117 -9.727 -6.092 1.00 91.25 94 LYS A CA 1
ATOM 746 C C . LYS A 1 94 ? 7.674 -8.355 -5.699 1.00 91.25 94 LYS A C 1
ATOM 748 O O . LYS A 1 94 ? 8.228 -8.231 -4.613 1.00 91.25 94 LYS A O 1
ATOM 753 N N . GLU A 1 95 ? 7.516 -7.345 -6.555 1.00 92.50 95 GLU A N 1
ATOM 754 C CA . GLU A 1 95 ? 8.002 -5.987 -6.286 1.00 92.50 95 GLU A CA 1
ATOM 755 C C . GLU A 1 95 ? 7.081 -5.302 -5.274 1.00 92.50 95 GLU A C 1
ATOM 757 O O . GLU A 1 95 ? 7.549 -4.730 -4.291 1.00 92.50 95 GLU A O 1
ATOM 762 N N . LEU A 1 96 ? 5.760 -5.445 -5.443 1.00 92.69 96 LEU A N 1
ATOM 763 C CA . LEU A 1 96 ? 4.791 -4.891 -4.498 1.00 92.69 96 LEU A CA 1
ATOM 764 C C . LEU A 1 96 ? 5.023 -5.422 -3.083 1.00 92.69 96 LEU A C 1
ATOM 766 O O . LEU A 1 96 ? 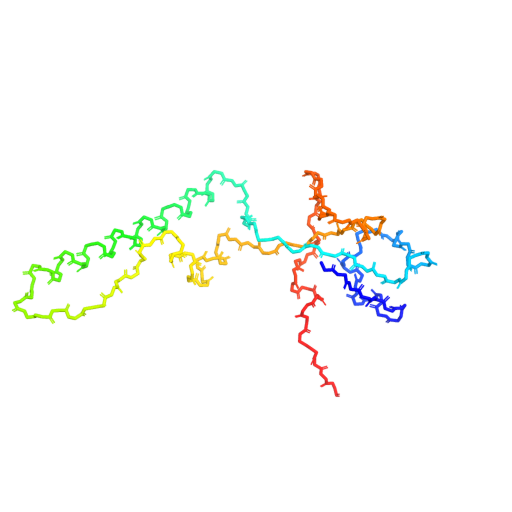5.186 -4.638 -2.153 1.00 92.69 96 LEU A O 1
ATOM 770 N N . ARG A 1 97 ? 5.084 -6.749 -2.925 1.00 89.06 97 ARG A N 1
ATOM 771 C CA . ARG A 1 97 ? 5.278 -7.403 -1.620 1.00 89.06 97 ARG A CA 1
ATOM 772 C C . ARG A 1 97 ? 6.694 -7.238 -1.069 1.00 89.06 97 ARG A C 1
ATOM 774 O O . ARG A 1 97 ? 6.895 -7.377 0.133 1.00 89.06 97 ARG A O 1
ATOM 781 N N . GLY A 1 98 ? 7.676 -6.957 -1.928 1.00 89.50 98 GLY A N 1
ATOM 782 C CA . GLY A 1 98 ? 9.048 -6.663 -1.513 1.00 89.50 98 GLY A CA 1
ATOM 783 C C . GLY A 1 98 ? 9.177 -5.315 -0.797 1.00 89.50 98 GLY A C 1
ATOM 784 O O . GLY A 1 98 ? 9.996 -5.174 0.114 1.00 89.50 98 GLY A O 1
ATOM 785 N N . HIS A 1 99 ? 8.342 -4.340 -1.170 1.00 90.31 99 HIS A N 1
ATOM 786 C CA . HIS A 1 99 ? 8.431 -2.964 -0.672 1.00 90.31 99 HIS A CA 1
ATOM 787 C C . HIS A 1 99 ? 7.267 -2.547 0.237 1.00 90.31 99 HIS A C 1
ATOM 789 O O . HIS A 1 99 ? 7.449 -1.686 1.101 1.00 90.31 99 HIS A O 1
ATOM 795 N N . PHE A 1 100 ? 6.101 -3.174 0.091 1.00 91.50 100 PHE A N 1
ATOM 796 C CA . PHE A 1 100 ? 4.885 -2.846 0.828 1.00 91.50 100 PHE A CA 1
ATOM 797 C C . PHE A 1 100 ? 4.344 -4.053 1.586 1.00 91.50 100 PHE A C 1
ATOM 799 O O . PHE A 1 100 ? 4.501 -5.206 1.182 1.00 91.50 100 PHE A O 1
ATOM 806 N N . THR A 1 101 ? 3.647 -3.761 2.674 1.00 89.69 101 THR A N 1
ATOM 807 C CA . THR A 1 101 ? 2.933 -4.737 3.485 1.00 89.69 101 THR A CA 1
ATOM 808 C C . THR A 1 101 ? 1.522 -4.242 3.757 1.00 89.69 101 THR A C 1
ATOM 810 O O . THR A 1 101 ? 1.264 -3.038 3.788 1.00 89.69 101 THR A O 1
ATOM 813 N N . ILE A 1 102 ? 0.597 -5.177 3.956 1.00 88.12 102 ILE A N 1
ATOM 814 C CA . ILE A 1 102 ? -0.740 -4.840 4.435 1.00 88.12 102 ILE A CA 1
ATOM 815 C C . ILE A 1 102 ? -0.717 -4.929 5.955 1.00 88.12 102 ILE A C 1
ATOM 817 O O . ILE A 1 102 ? -0.415 -5.982 6.522 1.00 88.12 102 ILE A O 1
ATOM 821 N N . ARG A 1 103 ? -1.067 -3.828 6.610 1.00 86.19 103 ARG A N 1
ATOM 822 C CA . ARG A 1 103 ? -1.246 -3.762 8.056 1.00 86.19 103 ARG A CA 1
ATOM 823 C C . ARG A 1 103 ? -2.713 -3.636 8.413 1.00 86.19 103 ARG A C 1
ATOM 825 O O . ARG A 1 103 ? -3.498 -3.075 7.652 1.00 86.19 103 ARG A O 1
ATOM 832 N N . ALA A 1 104 ? -3.069 -4.187 9.565 1.00 85.44 104 ALA A N 1
ATOM 833 C CA . ALA A 1 104 ? -4.412 -4.128 10.113 1.00 85.44 104 ALA A CA 1
ATOM 834 C C . ALA A 1 104 ? -4.416 -3.215 11.341 1.00 85.44 104 ALA A C 1
ATOM 836 O O . ALA A 1 104 ? -3.547 -3.342 12.198 1.00 85.44 104 ALA A O 1
ATOM 837 N N . TYR A 1 105 ? -5.391 -2.316 11.412 1.00 85.56 105 TYR A N 1
ATOM 838 C CA . TYR A 1 105 ? -5.585 -1.372 12.510 1.00 85.56 105 TYR A CA 1
ATOM 839 C C . TYR A 1 105 ? -6.995 -1.509 13.059 1.00 85.56 105 TYR A C 1
ATOM 841 O O . TYR A 1 105 ? -7.946 -1.633 12.282 1.00 85.56 105 TYR A O 1
ATOM 849 N N . VAL A 1 106 ? -7.133 -1.456 14.380 1.00 83.25 106 VAL A N 1
ATOM 850 C CA . VAL A 1 106 ? -8.440 -1.481 15.041 1.00 83.25 106 VAL A CA 1
ATOM 851 C C . VAL A 1 106 ? -9.132 -0.136 14.862 1.00 83.25 106 VAL A C 1
ATOM 853 O O . VAL A 1 106 ? -8.510 0.922 14.953 1.00 83.25 106 VAL A O 1
ATOM 856 N N . LEU A 1 107 ? -10.423 -0.190 14.556 1.00 84.50 107 LEU A N 1
ATOM 857 C CA . LEU A 1 107 ? -11.298 0.973 14.477 1.00 84.50 107 LEU A CA 1
ATOM 858 C C . LEU A 1 107 ? -12.015 1.189 15.810 1.00 84.50 107 LEU A C 1
ATOM 860 O O . LEU A 1 107 ? -12.157 0.276 16.616 1.00 84.50 107 LEU A O 1
ATOM 864 N N . ASP A 1 108 ? -12.479 2.412 16.016 1.00 80.75 108 ASP A N 1
ATOM 865 C CA . ASP A 1 108 ? -13.203 2.835 17.207 1.00 80.75 108 ASP A CA 1
ATOM 866 C C . ASP A 1 108 ? -14.685 2.479 17.018 1.00 80.75 108 ASP A C 1
ATOM 868 O O . ASP A 1 108 ? -15.330 3.055 16.134 1.00 80.75 108 ASP A O 1
ATOM 872 N N . PRO A 1 109 ? -15.246 1.543 17.807 1.00 80.00 109 PRO A N 1
ATOM 873 C CA . PRO A 1 109 ? -16.640 1.126 17.673 1.00 80.00 109 PRO A CA 1
ATOM 874 C C . PRO A 1 109 ? -17.637 2.279 17.813 1.00 80.00 109 PRO A C 1
ATOM 876 O O . PRO A 1 109 ? -18.693 2.241 17.187 1.00 80.00 109 PRO A O 1
ATOM 879 N N . SER A 1 110 ? -17.295 3.328 18.573 1.00 81.69 110 SER A N 1
ATOM 880 C CA . SER A 1 110 ? -18.176 4.487 18.773 1.00 81.69 110 SER A CA 1
ATOM 881 C C . SER A 1 110 ? -18.384 5.327 17.509 1.00 81.69 110 SER A C 1
ATOM 883 O O . SER A 1 110 ? -19.341 6.090 17.439 1.00 81.69 110 SER A O 1
ATOM 885 N N . LYS A 1 111 ? -17.516 5.159 16.504 1.00 83.69 111 LYS A N 1
ATOM 886 C CA . LYS A 1 111 ? -17.533 5.889 15.226 1.00 83.69 111 LYS A CA 1
ATOM 887 C C . LYS A 1 111 ? -18.023 5.032 14.063 1.00 83.69 111 LYS A C 1
ATOM 889 O O . LYS A 1 111 ? -17.797 5.362 12.900 1.00 83.69 111 LYS A O 1
ATOM 894 N N . ARG A 1 112 ? -18.635 3.881 14.352 1.00 81.94 112 ARG A N 1
ATOM 895 C CA . ARG A 1 112 ? -19.091 2.938 13.325 1.00 81.94 112 ARG A CA 1
ATOM 896 C C . ARG A 1 112 ? -20.116 3.540 12.374 1.00 81.94 112 ARG A C 1
ATOM 898 O O . ARG A 1 112 ? -20.019 3.296 11.172 1.00 81.94 112 ARG A O 1
ATOM 905 N N . ASP A 1 113 ? -21.064 4.284 12.931 1.00 84.38 113 ASP A N 1
ATOM 906 C CA . ASP A 1 113 ? -22.210 4.840 12.209 1.00 84.38 113 ASP A CA 1
ATOM 907 C C . ASP A 1 113 ? -21.958 6.276 11.718 1.00 84.38 113 ASP A C 1
ATOM 909 O O . ASP A 1 113 ? -22.869 6.932 11.212 1.00 84.38 113 ASP A O 1
ATOM 913 N N . ASP A 1 114 ? -20.720 6.767 11.837 1.00 86.25 114 ASP A N 1
ATOM 914 C CA . ASP A 1 114 ? -20.332 8.067 11.301 1.00 86.25 114 ASP A CA 1
ATOM 915 C C . ASP A 1 114 ? -20.416 8.055 9.766 1.00 86.25 114 ASP A C 1
ATOM 917 O O . ASP A 1 114 ? -19.940 7.137 9.094 1.00 86.25 114 ASP A O 1
ATOM 921 N N . GLU A 1 115 ? -20.948 9.130 9.178 1.00 82.38 115 GLU A N 1
ATOM 922 C CA . GLU A 1 115 ? -21.021 9.280 7.715 1.00 82.38 115 GLU A CA 1
ATOM 923 C C . GLU A 1 115 ? -19.632 9.384 7.055 1.00 82.38 115 GLU A C 1
ATOM 925 O O . GLU A 1 115 ? -19.480 9.189 5.846 1.00 82.38 115 GLU A O 1
ATOM 930 N N . THR A 1 116 ? -18.600 9.699 7.842 1.00 84.25 116 THR A N 1
ATOM 931 C CA . THR A 1 116 ? -17.224 9.873 7.373 1.00 84.25 116 THR A CA 1
ATOM 932 C C . THR A 1 116 ? -16.326 8.732 7.816 1.00 84.25 116 THR A C 1
ATOM 934 O O . THR A 1 116 ? -16.390 8.272 8.951 1.00 84.25 116 THR A O 1
ATOM 937 N N . ALA A 1 117 ? -15.403 8.326 6.944 1.00 83.38 117 ALA A N 1
ATOM 938 C CA . ALA A 1 117 ? -14.428 7.301 7.283 1.00 83.38 117 ALA A CA 1
ATOM 939 C C . ALA A 1 117 ? -13.554 7.732 8.476 1.00 83.38 117 ALA A C 1
ATOM 941 O O . ALA A 1 117 ? -12.880 8.759 8.412 1.00 83.38 117 ALA A O 1
ATOM 942 N N . GLN A 1 118 ? -13.505 6.900 9.519 1.00 85.56 118 GLN A N 1
ATOM 943 C CA . GLN A 1 118 ? -12.684 7.144 10.704 1.00 85.56 118 GLN A CA 1
ATOM 944 C C . GLN A 1 118 ? -11.207 7.374 10.336 1.00 85.56 118 GLN A C 1
ATOM 946 O O . GLN A 1 118 ? -10.601 6.571 9.620 1.00 85.56 118 GLN A O 1
ATOM 951 N N . SER A 1 119 ? -10.603 8.446 10.851 1.00 86.31 119 SER A N 1
ATOM 952 C CA . SER A 1 119 ? -9.157 8.689 10.759 1.00 86.31 119 SER A CA 1
ATOM 953 C C . SER A 1 119 ? -8.384 7.775 11.711 1.00 86.31 119 SER A C 1
ATOM 955 O O . SER A 1 119 ? -8.819 7.551 12.838 1.00 86.31 119 SER A O 1
ATOM 957 N N . LEU A 1 120 ? -7.230 7.269 11.267 1.00 82.50 120 LEU A N 1
ATOM 958 C CA . LEU A 1 120 ? -6.292 6.567 12.145 1.00 82.50 120 LEU A CA 1
ATOM 959 C C . LEU A 1 120 ? -5.388 7.608 12.826 1.00 82.50 120 LEU A C 1
ATOM 961 O O . LEU A 1 120 ? -4.736 8.371 12.106 1.00 82.50 120 LEU A O 1
ATOM 965 N N . PRO A 1 121 ? -5.354 7.678 14.169 1.00 80.56 121 PRO A N 1
ATOM 966 C CA . PRO A 1 121 ? -4.386 8.506 14.880 1.00 80.56 121 PRO A CA 1
ATOM 967 C C . PRO A 1 121 ? -2.934 8.170 14.482 1.00 80.56 121 PRO A C 1
ATOM 9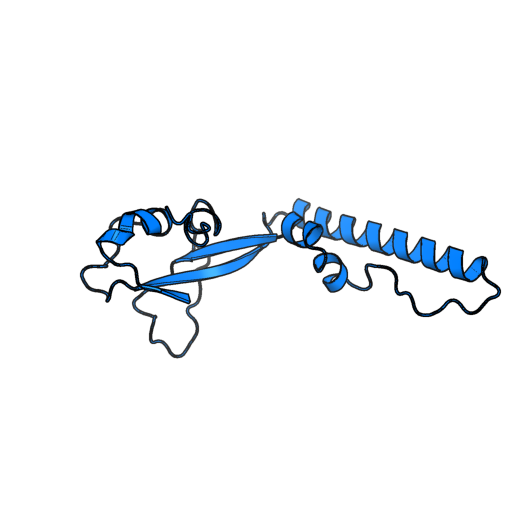69 O O . PRO A 1 121 ? -2.652 6.994 14.235 1.00 80.56 121 PRO A O 1
ATOM 972 N N . PRO A 1 122 ? -2.005 9.144 14.424 1.00 76.38 122 PRO A N 1
ATOM 973 C CA . PRO A 1 122 ? -0.597 8.902 14.078 1.00 76.38 122 PRO A CA 1
ATOM 974 C C . PRO A 1 122 ? 0.116 7.865 14.959 1.00 76.38 122 PRO A C 1
ATOM 976 O O . PRO A 1 122 ? 1.050 7.210 14.509 1.00 76.38 122 PRO A O 1
ATOM 979 N N . GLU A 1 123 ? -0.326 7.724 16.203 1.00 78.31 123 GLU A N 1
ATOM 980 C CA . GLU A 1 123 ? 0.170 6.784 17.207 1.00 78.31 123 GLU A CA 1
ATOM 981 C C . GLU A 1 123 ? -0.461 5.386 17.116 1.00 78.31 123 GLU A C 1
ATOM 983 O O . GLU A 1 123 ? -0.157 4.525 17.937 1.00 78.31 123 GLU A O 1
ATOM 988 N N . SER A 1 124 ? -1.357 5.152 16.151 1.00 79.50 124 SER A N 1
ATOM 989 C CA . SER A 1 124 ? -2.002 3.848 15.989 1.00 79.50 124 SER A CA 1
ATOM 990 C C . SER A 1 124 ? -0.960 2.791 15.661 1.00 79.50 124 SER A C 1
ATOM 992 O O . SER A 1 124 ? -0.315 2.849 14.611 1.00 79.50 124 SER A O 1
ATOM 994 N N . GLU A 1 125 ? -0.840 1.786 16.520 1.00 80.44 125 GLU A N 1
ATOM 995 C CA . GLU A 1 125 ? 0.005 0.639 16.229 1.00 80.44 125 GLU A CA 1
ATOM 996 C C . GLU A 1 125 ? -0.764 -0.415 15.421 1.00 80.44 125 GLU A C 1
ATOM 998 O O . GLU A 1 125 ? -1.949 -0.670 15.672 1.00 80.44 125 GLU A O 1
ATOM 1003 N N . PRO A 1 126 ? -0.118 -1.027 14.417 1.00 83.44 126 PRO A N 1
ATOM 1004 C CA . PRO A 1 126 ? -0.718 -2.118 13.673 1.00 83.44 126 PRO A CA 1
ATOM 1005 C C . PRO A 1 126 ? -0.820 -3.374 14.543 1.00 83.44 126 PRO A C 1
ATOM 1007 O O . PRO A 1 126 ? 0.065 -3.661 15.345 1.00 83.44 126 PRO A O 1
ATOM 1010 N N . LEU A 1 127 ? -1.859 -4.172 14.311 1.00 77.62 127 LEU A N 1
ATOM 1011 C CA . LEU A 1 127 ? -2.067 -5.454 14.981 1.00 77.62 127 LEU A CA 1
ATOM 1012 C C . LEU A 1 127 ? -0.893 -6.419 14.750 1.00 77.62 127 LEU A C 1
ATOM 1014 O O . LEU A 1 127 ? -0.394 -6.572 13.625 1.00 77.62 127 LEU A O 1
ATOM 1018 N N . GLU A 1 128 ? -0.470 -7.104 15.816 1.00 66.31 128 GLU A N 1
ATOM 1019 C CA . GLU A 1 128 ? 0.597 -8.102 15.745 1.00 66.31 128 GLU A CA 1
ATOM 1020 C C . GLU A 1 128 ? 0.196 -9.302 14.871 1.00 66.31 128 GLU A C 1
ATOM 1022 O O . GLU A 1 128 ? -0.916 -9.820 14.933 1.00 66.31 128 GLU A O 1
ATOM 1027 N N . GLY A 1 129 ? 1.134 -9.796 14.055 1.00 61.97 129 GLY A N 1
ATOM 1028 C CA . GLY A 1 129 ? 0.915 -10.977 13.208 1.00 61.97 129 GLY A CA 1
ATOM 1029 C C . GLY A 1 129 ? 0.325 -10.698 11.821 1.00 61.97 129 GLY A C 1
ATOM 1030 O O . GLY A 1 129 ? 0.252 -11.624 11.007 1.00 61.97 129 GLY A O 1
ATOM 1031 N N . GLY A 1 130 ? -0.009 -9.437 11.522 1.00 61.03 130 GLY A N 1
ATOM 1032 C CA . GLY A 1 130 ? -0.500 -9.006 10.213 1.00 61.03 130 GLY A CA 1
ATOM 1033 C C . GLY A 1 130 ? -1.832 -9.651 9.821 1.00 61.03 130 GLY A C 1
ATOM 1034 O O . GLY A 1 130 ? -2.470 -10.351 10.597 1.00 61.03 130 GLY A O 1
ATOM 1035 N N . VAL A 1 131 ? -2.257 -9.440 8.576 1.00 57.00 131 VAL A N 1
ATOM 1036 C CA . VAL A 1 131 ? -3.570 -9.912 8.090 1.00 57.00 131 VAL A CA 1
ATOM 1037 C C . VAL A 1 131 ? -3.652 -11.438 7.911 1.00 57.00 131 VAL A C 1
ATOM 1039 O O . VAL A 1 131 ? -4.726 -11.995 7.712 1.00 57.00 131 VAL A O 1
ATOM 1042 N N . SER A 1 132 ? -2.515 -12.136 7.935 1.00 51.97 132 SER A N 1
ATOM 1043 C CA . SER A 1 132 ? -2.424 -13.575 7.661 1.00 51.97 132 SER A CA 1
ATOM 1044 C C . SER A 1 132 ? -2.575 -14.461 8.896 1.00 51.97 132 SER A C 1
ATOM 1046 O O . SER A 1 132 ? -2.942 -15.628 8.759 1.00 51.97 132 SER A O 1
ATOM 1048 N N . ARG A 1 133 ? -2.301 -13.953 10.104 1.00 51.44 133 ARG A N 1
ATOM 1049 C CA . ARG A 1 133 ? -2.708 -14.657 11.324 1.00 51.44 133 ARG A CA 1
ATOM 1050 C C . ARG A 1 133 ? -4.187 -14.346 11.521 1.00 51.44 133 ARG A C 1
ATOM 1052 O O . ARG A 1 133 ? -4.526 -13.201 11.738 1.00 51.44 133 ARG A O 1
ATOM 1059 N N . GLY A 1 134 ? -5.046 -15.346 11.339 1.00 48.69 134 GLY A N 1
ATOM 1060 C CA . GLY A 1 134 ? -6.437 -15.375 11.806 1.00 48.69 134 GLY A CA 1
ATOM 1061 C C . GLY A 1 134 ? -7.518 -14.630 11.006 1.00 48.69 134 GLY A C 1
ATOM 1062 O O . GLY A 1 134 ? -8.631 -15.140 10.963 1.00 48.69 134 GLY A O 1
ATOM 1063 N N . LEU A 1 135 ? -7.232 -13.526 10.302 1.00 52.97 135 LEU A N 1
ATOM 1064 C CA . LEU A 1 135 ? -8.250 -12.847 9.463 1.00 52.97 135 LEU A CA 1
ATOM 1065 C C . LEU A 1 135 ? -8.605 -13.623 8.183 1.00 52.97 135 LEU A C 1
ATOM 1067 O O . LEU A 1 135 ? -9.754 -13.626 7.750 1.00 52.97 135 LEU A O 1
ATOM 1071 N N . PHE A 1 136 ? -7.619 -14.293 7.586 1.00 52.06 136 PHE A N 1
ATOM 1072 C CA . PHE A 1 136 ? -7.776 -15.086 6.364 1.00 52.06 136 PHE A CA 1
ATOM 1073 C C . PHE A 1 136 ? -7.066 -16.438 6.495 1.00 52.06 136 PHE A C 1
ATOM 1075 O O . PHE A 1 136 ? -6.228 -16.799 5.669 1.00 52.06 136 PHE A O 1
ATOM 1082 N N . ALA A 1 137 ? -7.351 -17.196 7.554 1.00 42.09 137 ALA A N 1
ATOM 1083 C CA . ALA A 1 137 ? -6.973 -18.605 7.557 1.00 42.09 137 ALA A CA 1
ATOM 1084 C C . ALA A 1 137 ? -7.907 -19.353 6.583 1.00 42.09 137 ALA A C 1
ATOM 1086 O O . ALA A 1 137 ? -9.127 -19.229 6.722 1.00 42.09 137 ALA A O 1
ATOM 1087 N N . PRO A 1 138 ? -7.400 -20.116 5.595 1.00 34.75 138 PRO A N 1
ATOM 1088 C CA . PRO A 1 138 ? -8.262 -20.987 4.810 1.00 34.75 138 PRO A CA 1
ATOM 1089 C C . PRO A 1 138 ? -8.921 -21.968 5.778 1.00 34.75 138 PRO A C 1
ATOM 1091 O O . PRO A 1 138 ? -8.231 -22.699 6.489 1.00 34.75 138 PRO A O 1
ATOM 1094 N N . SER A 1 139 ? -10.252 -21.954 5.841 1.00 39.44 139 SER A N 1
ATOM 1095 C CA . SER A 1 139 ? -11.014 -22.901 6.646 1.00 39.44 139 SER A CA 1
ATOM 1096 C C . SER A 1 139 ? -10.690 -24.315 6.167 1.00 39.44 139 SER A C 1
ATOM 1098 O O . SER A 1 139 ? -11.221 -24.778 5.157 1.00 39.44 139 SER A O 1
ATOM 1100 N N . HIS A 1 140 ? -9.817 -25.021 6.882 1.00 39.50 140 HIS A N 1
ATOM 1101 C CA . HIS A 1 140 ? -9.769 -26.470 6.789 1.00 39.50 140 HIS A CA 1
ATOM 1102 C C . HIS A 1 140 ? -11.069 -26.983 7.407 1.00 39.50 140 HIS A C 1
ATOM 1104 O O . HIS A 1 140 ? -11.205 -27.059 8.626 1.00 39.50 140 HIS A O 1
ATOM 1110 N N . LYS A 1 141 ? -12.054 -27.272 6.552 1.00 38.34 141 LYS A N 1
ATOM 1111 C CA . LYS A 1 141 ? -13.198 -28.091 6.941 1.00 38.34 141 LYS A CA 1
ATOM 1112 C C . LYS A 1 141 ? -12.669 -29.487 7.280 1.00 38.34 141 LYS A C 1
ATOM 1114 O O . LYS A 1 141 ? -12.046 -30.118 6.425 1.00 38.34 141 LYS A O 1
ATOM 1119 N N . LEU A 1 142 ? -12.876 -29.897 8.530 1.00 35.72 142 LEU A N 1
ATOM 1120 C CA . LEU A 1 142 ? -12.883 -31.299 8.952 1.00 35.72 142 LEU A CA 1
ATOM 1121 C C . LEU A 1 142 ? -14.141 -31.990 8.415 1.00 35.72 142 LEU A C 1
ATOM 1123 O O . LEU A 1 142 ? -15.183 -31.298 8.310 1.00 35.72 142 LEU A O 1
#

Radius of gyration: 22.65 Å; Cα contacts (8 Å, |Δi|>4): 126; chains: 1; bounding box: 42×41×68 Å

pLDDT: mean 76.82, std 15.98, range [34.75, 97.56]

Solvent-accessible surface area (backbone atoms only — not comparable to full-atom values): 8856 Å² total; per-residue (Å²): 91,74,41,78,47,52,85,92,44,42,80,63,49,45,70,70,49,93,49,94,79,62,57,56,92,79,46,94,26,58,49,35,40,46,80,42,82,40,61,69,58,93,44,74,69,52,55,48,50,55,52,50,56,50,50,55,43,37,50,54,34,51,53,53,51,51,54,50,63,77,73,53,100,61,88,81,74,90,76,82,65,68,42,85,43,72,67,53,44,43,64,39,64,70,52,34,61,71,52,30,39,62,38,32,31,77,51,64,69,92,52,68,85,48,96,57,85,80,80,79,60,93,84,65,68,62,44,71,71,38,56,65,57,60,78,60,58,80,80,79,79,129

Mean predicted aligned error: 10.79 Å

Sequence (142 aa):
MWLHVEENEIHHASHLIPTLDWPGESSDGSLGVRLVLEPSRISDAKTEELYKAYREAYESKDALERGRREGSEGNGTGLSLWPESMRDFLAKDKELRGHFTIRAYVLDPSKRDDETAQSLPPESEPLEGGVSRGLFAPSHKL